Protein AF-A0A2D4PFB6-F1 (afdb_monomer_lite)

Secondary structure (DSSP, 8-state):
--S--S-TTS--HHHHHHHHHHTT-S-HHHHHHHHHHHH-S--------BTTB--HHHHHHHHHHS-BTTTB-HHHHHTTSS--SHHHHHTT--PPPP---TTTTTS-HHHHHHHHHHHHHHHHTGGGPPPP--SHHHHH---

InterPro domains:
  IPR003680 Flavodoxin-like fold [PF02525] (4-72)
  IPR029039 Flavoprotein-like superfamily [G3DSA:3.40.50.360] (1-83)
  IPR029039 Flavoprotein-like superfamily [G3DSA:3.40.50.360] (84-142)
  IPR029039 Flavoprotein-like superfamily [SSF52218] (5-134)
  IPR051545 NAD(P)H dehydrogenase (quinone) [PTHR10204] (7-84)

Radius of gyration: 18.64 Å; chains: 1; bounding box: 47×41×50 Å

Foldseek 3Di:
DQDDFPDPPDDDPQVRLQVCVVVVNADVVLVVVLVVVVVDPDDDDDADQDPNHGPPVVVVNLVNNCHDVRQADDVVCCVVVDNQADSQVRSVHQAFDDLDDPPLVPDDPVVVVVSVVVVVVCVVCVVVGHGDDSDPCSVPNDD

Structure (mmCIF, N/CA/C/O backbone):
data_AF-A0A2D4PFB6-F1
#
_entry.id   AF-A0A2D4PFB6-F1
#
loop_
_atom_site.group_PDB
_atom_site.id
_atom_site.type_symbol
_atom_site.label_atom_id
_atom_site.label_alt_id
_atom_site.label_comp_id
_atom_site.label_asym_id
_atom_site.label_entity_id
_atom_site.label_seq_id
_atom_site.pdbx_PDB_ins_code
_atom_site.Cartn_x
_atom_site.Cartn_y
_atom_site.Cartn_z
_atom_site.occupancy
_atom_site.B_iso_or_equiv
_atom_site.auth_seq_id
_atom_site.auth_comp_id
_atom_site.auth_asym_id
_atom_site.auth_atom_id
_atom_site.pdbx_PDB_model_num
ATOM 1 N N . MET A 1 1 ? 15.305 -9.389 -12.777 1.00 60.50 1 MET A N 1
ATOM 2 C CA . MET A 1 1 ? 14.545 -9.391 -14.044 1.00 60.50 1 MET A CA 1
ATOM 3 C C . MET A 1 1 ? 14.758 -10.744 -14.687 1.00 60.50 1 MET A C 1
ATOM 5 O O . MET A 1 1 ? 15.797 -11.338 -14.424 1.00 60.50 1 MET A O 1
ATOM 9 N N . ALA A 1 2 ? 13.774 -11.269 -15.413 1.00 63.44 2 ALA A N 1
ATOM 10 C CA . ALA A 1 2 ? 13.905 -12.583 -16.044 1.00 63.44 2 ALA A CA 1
ATOM 11 C C . ALA A 1 2 ? 14.634 -12.519 -17.404 1.00 63.44 2 ALA A C 1
ATOM 13 O O . ALA A 1 2 ? 15.074 -13.552 -17.895 1.00 63.44 2 ALA A O 1
ATOM 14 N N . GLY A 1 3 ? 14.769 -11.320 -17.987 1.00 69.44 3 GLY A N 1
ATOM 15 C CA . GLY A 1 3 ? 15.500 -11.062 -19.233 1.00 69.44 3 GLY A CA 1
ATOM 16 C C . GLY A 1 3 ? 16.725 -10.158 -19.056 1.00 69.44 3 GLY A C 1
ATOM 17 O O . GLY A 1 3 ? 17.043 -9.739 -17.938 1.00 69.44 3 GLY A O 1
ATOM 18 N N . ASP A 1 4 ? 17.383 -9.863 -20.179 1.00 79.12 4 ASP A N 1
ATOM 19 C CA . ASP A 1 4 ? 18.568 -9.003 -20.254 1.00 79.12 4 ASP A CA 1
ATOM 20 C C . ASP A 1 4 ? 18.254 -7.537 -19.909 1.00 79.12 4 ASP A C 1
ATOM 22 O O . ASP A 1 4 ? 17.119 -7.069 -20.043 1.00 79.12 4 ASP A O 1
ATOM 26 N N . LEU A 1 5 ? 19.277 -6.807 -19.452 1.00 84.19 5 LEU A N 1
ATOM 27 C CA . LEU A 1 5 ? 19.186 -5.365 -19.212 1.00 84.19 5 LEU A CA 1
ATOM 28 C C . LEU A 1 5 ? 19.001 -4.621 -20.539 1.00 84.19 5 LEU A C 1
ATOM 30 O O . LEU A 1 5 ? 19.656 -4.941 -21.530 1.00 84.19 5 LEU A O 1
ATOM 34 N N . TYR A 1 6 ? 18.160 -3.589 -20.538 1.00 84.69 6 TYR A N 1
ATOM 35 C CA . TYR A 1 6 ? 17.989 -2.692 -21.676 1.00 84.69 6 TYR A CA 1
ATOM 36 C C . TYR A 1 6 ? 19.274 -1.900 -21.965 1.00 84.69 6 TYR A C 1
ATOM 38 O O . TYR A 1 6 ? 19.660 -1.756 -23.124 1.00 84.69 6 TYR A O 1
ATOM 46 N N . ASN A 1 7 ? 19.956 -1.412 -20.925 1.00 88.81 7 ASN A N 1
ATOM 47 C CA . ASN A 1 7 ? 21.259 -0.766 -21.024 1.00 88.81 7 ASN A CA 1
ATOM 48 C C . ASN A 1 7 ? 22.234 -1.315 -19.960 1.00 88.81 7 ASN A C 1
ATOM 50 O O . ASN A 1 7 ? 22.286 -0.802 -18.837 1.00 88.81 7 ASN A O 1
ATOM 54 N N . PRO A 1 8 ? 23.042 -2.335 -20.299 1.00 87.00 8 PRO A N 1
ATOM 55 C CA . PRO A 1 8 ? 23.978 -2.937 -19.352 1.00 87.00 8 PRO A CA 1
ATOM 56 C C . PRO A 1 8 ? 25.129 -2.002 -18.944 1.00 87.00 8 PRO A C 1
ATOM 58 O O . PRO A 1 8 ? 25.653 -2.149 -17.841 1.00 87.00 8 PRO A O 1
ATOM 61 N N . ASP A 1 9 ? 25.496 -1.026 -19.781 1.00 91.06 9 ASP A N 1
ATOM 62 C CA . ASP A 1 9 ? 26.599 -0.096 -19.502 1.00 91.06 9 ASP A CA 1
ATOM 63 C C . ASP A 1 9 ? 26.208 0.996 -18.491 1.00 91.06 9 ASP A C 1
ATOM 65 O O . ASP A 1 9 ? 27.067 1.581 -17.829 1.00 91.06 9 ASP A O 1
ATOM 69 N N . HIS A 1 10 ? 24.907 1.278 -18.347 1.00 91.00 10 HIS A N 1
ATOM 70 C CA . HIS A 1 10 ? 24.391 2.277 -17.414 1.00 91.00 10 HIS A CA 1
ATOM 71 C C . HIS A 1 10 ? 23.049 1.844 -16.807 1.00 91.00 10 HIS A C 1
ATOM 73 O O . HIS A 1 10 ? 21.967 2.222 -17.268 1.00 91.00 10 HIS A O 1
ATOM 79 N N . PHE A 1 11 ? 23.133 1.089 -15.713 1.00 90.69 11 PHE A N 1
ATOM 80 C CA . PHE A 1 11 ? 21.964 0.574 -15.011 1.00 90.69 11 PHE A CA 1
ATOM 81 C C . PHE A 1 11 ? 21.172 1.686 -14.303 1.00 90.69 11 PHE A C 1
ATOM 83 O O . PHE A 1 11 ? 21.645 2.304 -13.347 1.00 90.69 11 PHE A O 1
ATOM 90 N N . ASN A 1 12 ? 19.926 1.898 -14.734 1.00 91.88 12 ASN A N 1
ATOM 91 C CA . ASN A 1 12 ? 18.954 2.755 -14.056 1.00 91.88 12 ASN A CA 1
ATOM 92 C C . ASN A 1 12 ? 17.690 1.950 -13.739 1.00 91.88 12 ASN A C 1
ATOM 94 O O . ASN A 1 12 ? 16.947 1.589 -14.646 1.00 91.88 12 ASN A O 1
ATOM 98 N N . TYR A 1 13 ? 17.416 1.717 -12.453 1.00 89.38 13 TYR A N 1
ATOM 99 C CA . TYR A 1 13 ? 16.302 0.861 -12.037 1.00 89.38 13 TYR A CA 1
ATOM 100 C C . TYR A 1 13 ? 14.941 1.305 -12.591 1.00 89.38 13 TYR A C 1
ATOM 102 O O . TYR A 1 13 ? 14.163 0.458 -13.015 1.00 89.38 13 TYR A O 1
ATOM 110 N N . GLY A 1 14 ? 14.659 2.612 -12.623 1.00 86.81 14 GLY A N 1
ATOM 111 C CA . GLY A 1 14 ? 13.376 3.127 -13.109 1.00 86.81 14 GLY A CA 1
ATOM 112 C C . GLY A 1 14 ? 13.163 2.825 -14.591 1.00 86.81 14 GLY A C 1
ATOM 113 O O . GLY A 1 14 ? 12.142 2.252 -14.968 1.00 86.81 14 GLY A O 1
ATOM 114 N N . THR A 1 15 ? 14.161 3.138 -15.420 1.00 88.31 15 THR A N 1
ATOM 115 C CA . THR A 1 15 ? 14.111 2.879 -16.867 1.00 88.31 15 THR A CA 1
ATOM 116 C C . THR A 1 15 ? 14.086 1.383 -17.175 1.00 88.31 15 THR A C 1
ATOM 118 O O . THR A 1 15 ? 13.293 0.940 -18.000 1.00 88.31 15 THR A O 1
ATOM 121 N N . GLU A 1 16 ? 14.926 0.600 -16.499 1.00 90.94 16 GLU A N 1
ATOM 122 C CA . GLU A 1 16 ? 15.026 -0.850 -16.689 1.00 90.94 16 GLU A CA 1
ATOM 123 C C . GLU A 1 16 ? 13.733 -1.566 -16.294 1.00 90.94 16 GLU A C 1
ATOM 125 O O . GLU A 1 16 ? 13.223 -2.389 -17.051 1.00 90.94 16 GLU A O 1
ATOM 130 N N . ALA A 1 17 ? 13.152 -1.219 -15.141 1.00 89.31 17 ALA A N 1
ATOM 131 C CA . ALA A 1 17 ? 11.900 -1.808 -14.681 1.00 89.31 17 ALA A CA 1
ATOM 132 C C . ALA A 1 17 ? 10.728 -1.441 -15.603 1.00 89.31 17 ALA A C 1
ATOM 134 O O . ALA A 1 17 ? 9.906 -2.303 -15.912 1.00 89.31 17 ALA A O 1
ATOM 135 N N . TRP A 1 18 ? 10.674 -0.196 -16.088 1.00 89.31 18 TRP A N 1
ATOM 136 C CA . TRP A 1 18 ? 9.674 0.229 -17.068 1.00 89.31 18 TRP A CA 1
ATOM 137 C C . TRP A 1 18 ? 9.797 -0.554 -18.381 1.00 89.31 18 TRP A C 1
ATOM 139 O O . TRP A 1 18 ? 8.812 -1.124 -18.849 1.00 89.31 18 TRP A O 1
ATOM 149 N N . LYS A 1 19 ? 11.009 -0.674 -18.939 1.00 90.19 19 LYS A N 1
ATOM 150 C CA . LYS A 1 19 ? 11.251 -1.473 -20.151 1.00 90.19 19 LYS A CA 1
ATOM 151 C C . LYS A 1 19 ? 10.958 -2.954 -19.949 1.00 90.19 19 LYS A C 1
ATOM 153 O O . LYS A 1 19 ? 10.392 -3.590 -20.835 1.00 90.19 19 LYS A O 1
ATOM 158 N N . ALA A 1 20 ? 11.275 -3.505 -18.783 1.00 89.88 20 ALA A N 1
ATOM 159 C CA . ALA A 1 20 ? 10.924 -4.877 -18.451 1.00 89.88 20 ALA A CA 1
ATOM 160 C C . ALA A 1 20 ? 9.410 -5.079 -18.312 1.00 89.88 20 ALA A C 1
ATOM 162 O O . ALA A 1 20 ? 8.922 -6.144 -18.678 1.00 89.88 20 ALA A O 1
ATOM 163 N N . TYR A 1 21 ? 8.661 -4.083 -17.831 1.00 88.75 21 TYR A N 1
ATOM 164 C CA . TYR A 1 21 ? 7.199 -4.127 -17.834 1.00 88.75 21 TYR A CA 1
ATOM 165 C C . TYR A 1 21 ? 6.638 -4.092 -19.263 1.00 88.75 21 TYR A C 1
ATOM 167 O O . TYR A 1 21 ? 5.846 -4.964 -19.612 1.00 88.75 21 TYR A O 1
ATOM 175 N N . GLU A 1 22 ? 7.098 -3.160 -20.110 1.00 88.50 22 GLU A N 1
ATOM 176 C CA . GLU A 1 22 ? 6.678 -3.063 -21.522 1.00 88.50 22 GLU A CA 1
ATOM 177 C C . GLU A 1 22 ? 6.948 -4.358 -22.304 1.00 88.50 22 GLU A C 1
ATOM 179 O O . GLU A 1 22 ? 6.120 -4.785 -23.107 1.00 88.50 22 GLU A O 1
ATOM 184 N N . ASN A 1 23 ? 8.082 -5.008 -22.036 1.00 88.75 23 ASN A N 1
ATOM 185 C CA . ASN A 1 23 ? 8.493 -6.242 -22.705 1.00 88.75 23 ASN A CA 1
ATOM 186 C C . ASN A 1 23 ? 7.977 -7.524 -22.021 1.00 88.75 23 ASN A C 1
ATOM 188 O O . ASN A 1 23 ? 8.234 -8.621 -22.513 1.00 88.75 23 ASN A O 1
ATOM 192 N N . GLY A 1 24 ? 7.283 -7.422 -20.881 1.00 87.00 24 GLY A N 1
ATOM 193 C CA . GLY A 1 24 ? 6.809 -8.586 -20.121 1.00 87.00 24 GLY A CA 1
ATOM 194 C C . GLY A 1 24 ? 7.923 -9.440 -19.492 1.00 87.00 24 GLY A C 1
ATOM 195 O O . GLY A 1 24 ? 7.724 -10.626 -19.252 1.00 87.00 24 GLY A O 1
ATOM 196 N N . CYS A 1 25 ? 9.095 -8.859 -19.217 1.00 90.31 25 CYS A N 1
ATOM 197 C CA . CYS A 1 25 ? 10.284 -9.529 -18.665 1.00 90.31 25 CYS A CA 1
ATOM 198 C C . CYS A 1 25 ? 10.470 -9.329 -17.145 1.00 90.31 25 CYS A C 1
ATOM 200 O O . CYS A 1 25 ? 11.561 -9.565 -16.600 1.00 90.31 25 CYS A O 1
ATOM 202 N N . LEU A 1 26 ? 9.429 -8.865 -16.447 1.00 89.75 26 LEU A N 1
ATOM 203 C CA . LEU A 1 26 ? 9.416 -8.813 -14.985 1.00 89.75 26 LEU A CA 1
ATOM 204 C C . LEU A 1 26 ? 9.513 -10.222 -14.384 1.00 89.75 26 LEU A C 1
ATOM 206 O O . LEU A 1 26 ? 9.233 -11.227 -15.031 1.00 89.75 26 LEU A O 1
ATOM 210 N N . THR A 1 27 ? 9.965 -10.303 -13.136 1.00 91.31 27 THR A N 1
ATOM 211 C CA . THR A 1 27 ? 10.027 -11.580 -12.419 1.00 91.31 27 THR A CA 1
ATOM 212 C C . THR A 1 27 ? 8.617 -12.055 -12.056 1.00 91.31 27 THR A C 1
ATOM 214 O O . THR A 1 27 ? 7.737 -11.231 -11.805 1.00 91.31 27 THR A O 1
ATOM 217 N N . GLU A 1 28 ? 8.393 -13.375 -12.033 1.00 91.06 28 GLU A N 1
ATOM 218 C CA . GLU A 1 28 ? 7.043 -13.943 -11.852 1.00 91.06 28 GLU A CA 1
ATOM 219 C C . GLU A 1 28 ? 6.388 -13.487 -10.542 1.00 91.06 28 GLU A C 1
ATOM 221 O O . GLU A 1 28 ? 5.203 -13.173 -10.536 1.00 91.06 28 GLU A O 1
ATOM 226 N N . ASP A 1 29 ? 7.164 -13.342 -9.462 1.00 93.00 29 ASP A N 1
ATOM 227 C CA . ASP A 1 29 ? 6.671 -12.818 -8.184 1.00 93.00 29 ASP A CA 1
ATOM 228 C C . ASP A 1 29 ? 6.016 -11.437 -8.345 1.00 93.00 29 ASP A C 1
ATOM 230 O O . ASP A 1 29 ? 4.926 -11.200 -7.834 1.00 93.00 29 ASP A O 1
ATOM 234 N N . LEU A 1 30 ? 6.628 -10.533 -9.113 1.00 91.38 30 LEU A N 1
ATOM 235 C CA . LEU A 1 30 ? 6.071 -9.202 -9.359 1.00 91.38 30 LEU A CA 1
ATOM 236 C C . LEU A 1 30 ? 4.835 -9.256 -10.250 1.00 91.38 30 LEU A C 1
ATOM 238 O O . LEU A 1 30 ? 3.868 -8.541 -9.998 1.00 91.38 30 LEU A O 1
ATOM 242 N N . ILE A 1 31 ? 4.849 -10.117 -11.266 1.00 91.94 31 ILE A N 1
ATOM 243 C CA . ILE A 1 31 ? 3.712 -10.295 -12.171 1.00 91.94 31 ILE A CA 1
ATOM 244 C C . ILE A 1 31 ? 2.497 -10.822 -11.394 1.00 91.94 31 ILE A C 1
ATOM 246 O O . ILE A 1 31 ? 1.378 -10.349 -11.599 1.00 91.94 31 ILE A O 1
ATOM 250 N N . GLU A 1 32 ? 2.689 -11.778 -10.486 1.00 94.19 32 GLU A N 1
ATOM 251 C CA . GLU A 1 32 ? 1.625 -12.293 -9.623 1.00 94.19 32 GLU A CA 1
ATOM 252 C C . GLU A 1 32 ? 1.045 -11.215 -8.704 1.00 94.19 32 GLU A C 1
ATOM 254 O O . GLU A 1 32 ? -0.179 -11.104 -8.588 1.00 94.19 32 GLU A O 1
ATOM 259 N N . GLU A 1 33 ? 1.890 -10.384 -8.095 1.00 94.19 33 GLU A N 1
ATOM 260 C CA . GLU A 1 33 ? 1.433 -9.276 -7.253 1.00 94.19 33 GLU A CA 1
ATOM 261 C C . GLU A 1 33 ? 0.670 -8.219 -8.066 1.00 94.19 33 GLU A C 1
ATOM 263 O O . GLU A 1 33 ? -0.422 -7.806 -7.669 1.00 94.19 33 GLU A O 1
ATOM 268 N N . GLN A 1 34 ? 1.158 -7.850 -9.254 1.00 92.50 34 GLN A N 1
ATOM 269 C CA . GLN A 1 34 ? 0.453 -6.932 -10.158 1.00 92.50 34 GLN A CA 1
ATOM 270 C C . GLN A 1 34 ? -0.903 -7.496 -10.606 1.00 92.50 34 GLN A C 1
ATOM 272 O O . GLN A 1 34 ? -1.898 -6.769 -10.647 1.00 92.50 34 GLN A O 1
ATOM 277 N N . LYS A 1 35 ? -0.987 -8.807 -10.879 1.00 93.94 35 LYS A N 1
ATOM 278 C CA . LYS A 1 35 ? -2.254 -9.494 -11.184 1.00 93.94 35 LYS A CA 1
ATOM 279 C C . LYS A 1 35 ? -3.241 -9.418 -10.014 1.00 93.94 35 LYS A C 1
ATOM 281 O O . LYS A 1 35 ? -4.438 -9.284 -10.262 1.00 93.94 35 LYS A O 1
ATOM 286 N N . LYS A 1 36 ? -2.778 -9.520 -8.761 1.00 94.62 36 LYS A N 1
ATOM 287 C CA . LYS A 1 36 ? -3.637 -9.378 -7.569 1.00 94.62 36 LYS A CA 1
ATOM 288 C C . LYS A 1 36 ? -4.170 -7.955 -7.446 1.00 94.62 36 LYS A C 1
ATOM 290 O O . LYS A 1 36 ? -5.370 -7.790 -7.263 1.00 94.62 36 LYS A O 1
ATOM 295 N N . VAL A 1 37 ? -3.304 -6.954 -7.617 1.00 92.12 37 VAL A N 1
ATOM 296 C CA . VAL A 1 37 ? -3.687 -5.534 -7.567 1.00 92.12 37 VAL A CA 1
ATOM 297 C C . VAL A 1 37 ? -4.703 -5.199 -8.662 1.00 92.12 37 VAL A C 1
ATOM 299 O O . VAL A 1 37 ? -5.728 -4.604 -8.363 1.00 92.12 37 VAL A O 1
ATOM 302 N N . ASN A 1 38 ? -4.490 -5.658 -9.899 1.00 90.81 38 ASN A N 1
ATOM 303 C CA . ASN A 1 38 ? -5.421 -5.416 -11.012 1.00 90.81 38 ASN A CA 1
ATOM 304 C C . ASN A 1 38 ? -6.808 -6.040 -10.825 1.00 90.81 38 ASN A C 1
ATOM 306 O O . ASN A 1 38 ? -7.777 -5.566 -11.407 1.00 90.81 38 ASN A O 1
ATOM 310 N N . LYS A 1 39 ? -6.900 -7.141 -10.077 1.00 94.81 39 LYS A N 1
ATOM 311 C CA . LYS A 1 39 ? -8.175 -7.814 -9.795 1.00 94.81 39 LYS A CA 1
ATOM 312 C C . LYS A 1 39 ? -8.900 -7.228 -8.587 1.00 94.81 39 LYS A C 1
ATOM 314 O O . LYS A 1 39 ? -10.032 -7.627 -8.333 1.00 94.81 39 LYS A O 1
ATOM 319 N N . ALA A 1 40 ? -8.239 -6.378 -7.808 1.00 94.38 40 ALA A N 1
ATOM 320 C CA . ALA A 1 40 ? -8.762 -5.881 -6.552 1.00 94.38 40 ALA A CA 1
ATOM 321 C C . ALA A 1 40 ? -9.425 -4.514 -6.742 1.00 94.38 40 ALA A C 1
ATOM 323 O O . ALA A 1 40 ? -8.772 -3.548 -7.121 1.00 94.38 40 ALA A O 1
ATOM 324 N N . ASP A 1 41 ? -10.702 -4.418 -6.379 1.00 93.56 41 ASP A N 1
ATOM 325 C CA . ASP A 1 41 ? -11.405 -3.133 -6.275 1.00 93.56 41 ASP A CA 1
ATOM 326 C C . ASP A 1 41 ? -11.021 -2.368 -4.989 1.00 93.56 41 ASP A C 1
ATOM 328 O O . ASP A 1 41 ? -11.158 -1.149 -4.906 1.00 93.56 41 ASP A O 1
ATOM 332 N N . LEU A 1 42 ? -10.517 -3.085 -3.976 1.00 93.50 42 LEU A N 1
ATOM 333 C CA . LEU A 1 42 ? -10.042 -2.546 -2.701 1.00 93.50 42 LEU A CA 1
ATOM 334 C C . LEU A 1 42 ? -8.763 -3.266 -2.270 1.00 93.50 42 LEU A C 1
ATOM 336 O O . LEU A 1 42 ? -8.728 -4.494 -2.178 1.00 93.50 42 LEU A O 1
ATOM 340 N N . VAL A 1 43 ? -7.731 -2.491 -1.932 1.00 93.19 43 VAL A N 1
ATOM 341 C CA . VAL A 1 43 ? -6.459 -3.000 -1.406 1.00 93.19 43 VAL A CA 1
ATOM 342 C C . VAL A 1 43 ? -6.274 -2.506 0.027 1.00 93.19 43 VAL A C 1
ATOM 344 O O . VAL A 1 43 ? -6.248 -1.303 0.280 1.00 93.19 43 VAL A O 1
ATOM 347 N N . ILE A 1 44 ? -6.137 -3.439 0.973 1.00 94.25 44 ILE A N 1
ATOM 348 C CA . ILE A 1 44 ? -5.937 -3.141 2.397 1.00 94.25 44 ILE A CA 1
ATOM 349 C C . ILE A 1 44 ? -4.487 -3.443 2.771 1.00 94.25 44 ILE A C 1
ATOM 351 O O . ILE A 1 44 ? -4.036 -4.583 2.672 1.00 94.25 44 ILE A O 1
ATOM 355 N N . PHE A 1 45 ? -3.777 -2.429 3.265 1.00 93.69 45 PHE A N 1
ATOM 356 C CA . PHE A 1 45 ? -2.426 -2.579 3.801 1.00 93.69 45 PHE A CA 1
ATOM 357 C C . PHE A 1 45 ? -2.466 -2.644 5.328 1.00 93.69 45 PHE A C 1
ATOM 359 O O . PHE A 1 45 ? -2.672 -1.633 5.994 1.00 93.69 45 PHE A O 1
ATOM 366 N N . GLN A 1 46 ? -2.245 -3.835 5.882 1.00 94.12 46 GLN A N 1
ATOM 367 C CA . GLN A 1 46 ? -2.154 -4.056 7.325 1.00 94.12 46 GLN A CA 1
ATOM 368 C C . GLN A 1 46 ? -0.685 -4.157 7.742 1.00 94.12 46 GLN A C 1
ATOM 370 O O . GLN A 1 46 ? 0.015 -5.077 7.323 1.00 94.12 46 GLN A O 1
ATOM 375 N N . PHE A 1 47 ? -0.211 -3.241 8.587 1.00 93.50 47 PHE A N 1
ATOM 376 C CA . PHE A 1 47 ? 1.168 -3.263 9.079 1.00 93.50 47 PHE A CA 1
ATOM 377 C C . PHE A 1 47 ? 1.323 -2.536 10.424 1.00 93.50 47 PHE A C 1
ATOM 379 O O . PHE A 1 47 ? 0.550 -1.623 10.720 1.00 93.50 47 PHE A O 1
ATOM 386 N N . PRO A 1 48 ? 2.318 -2.914 11.249 1.00 93.31 48 PRO A N 1
ATOM 387 C CA . PRO A 1 48 ? 2.721 -2.111 12.396 1.00 93.31 48 PRO A CA 1
ATOM 388 C C . PRO A 1 48 ? 3.498 -0.871 11.936 1.00 93.31 48 PRO A C 1
ATOM 390 O O . PRO A 1 48 ? 4.332 -0.953 11.033 1.00 93.31 48 PRO A O 1
ATOM 393 N N . LEU A 1 49 ? 3.253 0.273 12.575 1.00 90.69 49 LEU A N 1
ATOM 394 C CA . LEU A 1 49 ? 3.963 1.514 12.271 1.00 90.69 49 LEU A CA 1
ATOM 395 C C . LEU A 1 49 ? 5.404 1.431 12.788 1.00 90.69 49 LEU A C 1
ATOM 397 O O . LEU A 1 49 ? 5.631 1.438 13.997 1.00 90.69 49 LEU A O 1
ATOM 401 N N . TYR A 1 50 ? 6.377 1.381 11.880 1.00 88.12 50 TYR A N 1
ATOM 402 C CA . TYR A 1 50 ? 7.804 1.374 12.201 1.00 88.12 50 TYR A CA 1
ATOM 403 C C . TYR A 1 50 ? 8.419 2.699 11.755 1.00 88.12 50 TYR A C 1
ATOM 405 O O . TYR A 1 50 ? 8.367 3.040 10.578 1.00 88.12 50 TYR A O 1
ATOM 413 N N . TRP A 1 51 ? 8.997 3.455 12.694 1.00 90.19 51 TRP A N 1
ATOM 414 C CA . TRP A 1 51 ? 9.654 4.743 12.415 1.00 90.19 51 TRP A CA 1
ATOM 415 C C . TRP A 1 51 ? 8.793 5.713 11.590 1.00 90.19 51 TRP A C 1
ATOM 417 O O . TRP A 1 51 ? 9.233 6.231 10.568 1.00 90.19 51 TRP A O 1
ATOM 427 N N . PHE A 1 52 ? 7.548 5.939 12.025 1.00 87.50 52 PHE A N 1
ATOM 428 C CA . PHE A 1 52 ? 6.575 6.801 11.331 1.00 87.50 52 PHE A CA 1
ATOM 429 C C . PHE A 1 52 ? 6.277 6.385 9.878 1.00 87.50 52 PHE A C 1
ATOM 431 O O . PHE A 1 52 ? 5.762 7.179 9.096 1.00 87.50 52 PHE A O 1
ATOM 438 N N . SER A 1 53 ? 6.569 5.136 9.513 1.00 87.81 53 SER A N 1
ATOM 439 C CA . SER A 1 53 ? 6.357 4.603 8.172 1.00 87.81 53 SER A CA 1
ATOM 440 C C . SER A 1 53 ? 5.954 3.127 8.211 1.00 87.81 53 SER A C 1
ATOM 442 O O . SER A 1 53 ? 5.743 2.519 9.265 1.00 87.81 53 SER A O 1
ATOM 444 N N . MET A 1 54 ? 5.806 2.548 7.027 1.00 91.12 54 MET A N 1
ATOM 445 C CA . MET A 1 54 ? 5.613 1.117 6.853 1.00 91.12 54 MET A CA 1
ATOM 446 C C . MET A 1 54 ? 6.916 0.333 7.091 1.00 91.12 54 MET A C 1
ATOM 448 O O . MET A 1 54 ? 8.008 0.869 6.886 1.00 91.12 54 MET A O 1
ATOM 452 N N . PRO A 1 55 ? 6.835 -0.959 7.454 1.00 93.81 55 PRO A N 1
ATOM 453 C CA . PRO A 1 55 ? 7.996 -1.838 7.513 1.00 93.81 55 PRO A CA 1
ATOM 454 C C . PRO A 1 55 ? 8.734 -1.910 6.169 1.00 93.81 55 PRO A C 1
ATOM 456 O O . PRO A 1 55 ? 8.116 -1.860 5.104 1.00 93.81 55 PRO A O 1
ATOM 459 N N . ALA A 1 56 ? 10.054 -2.113 6.212 1.00 93.12 56 ALA A N 1
ATOM 460 C CA . ALA A 1 56 ? 10.908 -2.133 5.019 1.00 93.12 56 ALA A CA 1
ATOM 461 C C . ALA A 1 56 ? 10.461 -3.153 3.957 1.00 93.12 56 ALA A C 1
ATOM 463 O O . ALA A 1 56 ? 10.579 -2.887 2.765 1.00 93.12 56 ALA A O 1
ATOM 464 N N . ILE A 1 57 ? 9.895 -4.291 4.374 1.00 95.19 57 ILE A N 1
ATOM 465 C CA . ILE A 1 57 ? 9.342 -5.291 3.453 1.00 95.19 57 ILE A CA 1
ATOM 466 C C . ILE A 1 57 ? 8.166 -4.742 2.637 1.00 95.19 57 ILE A C 1
ATOM 468 O O . ILE A 1 57 ? 8.116 -4.951 1.428 1.00 95.19 57 ILE A O 1
ATOM 472 N N . LEU A 1 58 ? 7.257 -3.991 3.268 1.00 92.25 58 LEU A N 1
ATOM 473 C CA . LEU A 1 58 ? 6.125 -3.387 2.570 1.00 92.25 58 LEU A CA 1
ATOM 474 C C . LEU A 1 58 ? 6.595 -2.237 1.675 1.00 92.25 58 LEU A C 1
ATOM 476 O O . LEU A 1 58 ? 6.122 -2.105 0.549 1.00 92.25 58 LEU A O 1
ATOM 480 N N . LYS A 1 59 ? 7.588 -1.463 2.127 1.00 90.44 59 LYS A N 1
ATOM 481 C CA . LYS A 1 59 ? 8.211 -0.435 1.289 1.00 90.44 59 LYS A CA 1
ATOM 482 C C . LYS A 1 59 ? 8.865 -1.041 0.044 1.00 90.44 59 LYS A C 1
ATOM 484 O O . LYS A 1 59 ? 8.630 -0.559 -1.056 1.00 90.44 59 LYS A O 1
ATOM 489 N N . GLY A 1 60 ? 9.614 -2.132 0.205 1.00 92.62 60 GLY A N 1
ATOM 490 C CA . GLY A 1 60 ? 10.221 -2.865 -0.906 1.00 92.62 60 GLY A CA 1
ATOM 491 C C . GLY A 1 60 ? 9.188 -3.490 -1.847 1.00 92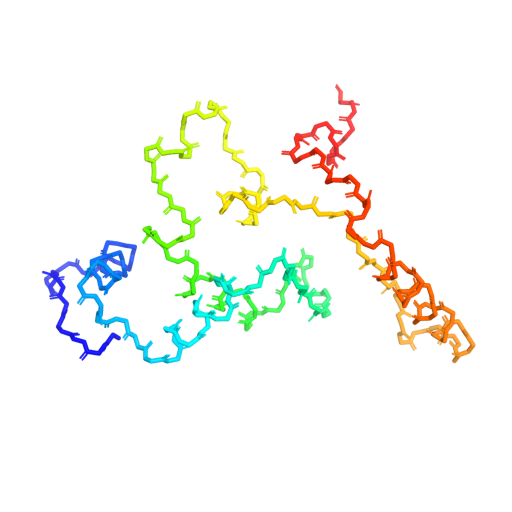.62 60 GLY A C 1
ATOM 492 O O . GLY A 1 60 ? 9.407 -3.512 -3.055 1.00 92.62 60 GLY A O 1
ATOM 493 N N . TRP A 1 61 ? 8.048 -3.953 -1.323 1.00 94.00 61 TRP A N 1
ATOM 494 C CA . TRP A 1 61 ? 6.923 -4.396 -2.151 1.00 94.00 61 TRP A CA 1
ATOM 495 C C . TRP A 1 61 ? 6.381 -3.241 -3.000 1.00 94.00 61 TRP A C 1
ATOM 497 O O . TRP A 1 61 ? 6.275 -3.390 -4.214 1.00 94.00 61 TRP A O 1
ATOM 507 N N . MET A 1 62 ? 6.130 -2.067 -2.405 1.00 91.00 62 MET A N 1
ATOM 508 C CA . MET A 1 62 ? 5.660 -0.896 -3.158 1.00 91.00 62 MET A CA 1
ATOM 509 C C . MET A 1 62 ? 6.662 -0.477 -4.239 1.00 91.00 62 MET A C 1
ATOM 511 O O . MET A 1 62 ? 6.260 -0.261 -5.378 1.00 91.00 62 MET A O 1
ATOM 515 N N . ASP A 1 63 ? 7.955 -0.444 -3.914 1.00 89.94 63 ASP A N 1
ATOM 516 C CA . ASP A 1 63 ? 9.013 -0.016 -4.839 1.00 89.94 63 ASP A CA 1
ATOM 517 C C . ASP A 1 63 ? 9.187 -0.954 -6.042 1.00 89.94 63 ASP A C 1
ATOM 519 O O . ASP A 1 63 ? 9.544 -0.501 -7.128 1.00 89.94 63 ASP A O 1
ATOM 523 N N . ARG A 1 64 ? 8.940 -2.259 -5.862 1.00 91.31 64 ARG A N 1
ATOM 524 C CA . ARG A 1 64 ? 9.110 -3.264 -6.923 1.00 91.31 64 ARG A CA 1
ATOM 525 C C . ARG A 1 64 ? 7.834 -3.548 -7.712 1.00 91.31 64 ARG A C 1
ATOM 527 O O . ARG A 1 64 ? 7.930 -3.917 -8.877 1.00 91.31 64 ARG A O 1
ATOM 534 N N . VAL A 1 65 ? 6.659 -3.450 -7.087 1.00 91.06 65 VAL A N 1
ATOM 535 C CA . VAL A 1 65 ? 5.372 -3.804 -7.716 1.00 91.06 65 VAL A CA 1
ATOM 536 C C . VAL A 1 65 ? 4.768 -2.607 -8.449 1.00 91.06 65 VAL A C 1
ATOM 538 O O . VAL A 1 65 ? 4.251 -2.769 -9.557 1.00 91.06 65 VAL A O 1
ATOM 541 N N . LEU A 1 66 ? 4.868 -1.401 -7.877 1.00 89.31 66 LEU A N 1
ATOM 542 C CA . LEU A 1 66 ? 4.270 -0.175 -8.419 1.00 89.31 66 LEU A CA 1
ATOM 543 C C . LEU A 1 66 ? 5.188 0.505 -9.448 1.00 89.31 66 LEU A C 1
ATOM 545 O O . LEU A 1 66 ? 5.548 1.674 -9.321 1.00 89.31 66 LEU A O 1
ATOM 549 N N . VAL A 1 67 ? 5.571 -0.250 -10.478 1.00 88.81 67 VAL A N 1
ATOM 550 C CA . VAL A 1 67 ? 6.473 0.195 -11.550 1.00 88.81 67 VAL A CA 1
ATOM 551 C C . VAL A 1 67 ? 5.778 1.197 -12.479 1.00 88.81 67 VAL A C 1
ATOM 553 O O . VAL A 1 67 ? 4.557 1.155 -12.672 1.00 88.81 67 VAL A O 1
ATOM 556 N N . GLN A 1 68 ? 6.567 2.088 -13.083 1.00 85.88 68 GLN A N 1
ATOM 557 C CA . GLN A 1 68 ? 6.114 2.963 -14.162 1.00 85.88 68 GLN A CA 1
ATOM 558 C C . GLN A 1 68 ? 5.525 2.139 -15.324 1.00 85.88 68 GLN A C 1
ATOM 560 O O . GLN A 1 68 ? 6.046 1.086 -15.687 1.00 85.88 68 GLN A O 1
ATOM 565 N N . GLY A 1 69 ? 4.424 2.612 -15.906 1.00 83.12 69 GLY A N 1
ATOM 566 C CA . GLY A 1 69 ? 3.654 1.907 -16.935 1.00 83.12 69 GLY A CA 1
ATOM 567 C C . GLY A 1 69 ? 2.556 1.008 -16.361 1.00 83.12 69 GLY A C 1
ATOM 568 O O . GLY A 1 69 ? 1.512 0.868 -16.990 1.00 83.12 69 GLY A O 1
ATOM 569 N N . PHE A 1 70 ? 2.745 0.476 -15.147 1.00 85.00 70 PHE A N 1
ATOM 570 C CA . PHE A 1 70 ? 1.710 -0.258 -14.416 1.00 85.00 70 PHE A CA 1
ATOM 571 C C . PHE A 1 70 ? 0.902 0.664 -13.495 1.00 85.00 70 PHE A C 1
ATOM 573 O O . PHE A 1 70 ? -0.295 0.852 -13.689 1.00 85.00 70 PHE A O 1
ATOM 580 N N . ALA A 1 71 ? 1.562 1.237 -12.485 1.00 82.06 71 ALA A N 1
ATOM 581 C CA . ALA A 1 71 ? 0.892 1.966 -11.409 1.00 82.06 71 ALA A CA 1
ATOM 582 C C . ALA A 1 71 ? 0.865 3.484 -11.631 1.00 82.06 71 ALA A C 1
ATOM 584 O O . ALA A 1 71 ? -0.016 4.171 -11.126 1.00 82.06 71 ALA A O 1
ATOM 585 N N . HIS A 1 72 ? 1.832 4.024 -12.368 1.00 79.00 72 HIS A N 1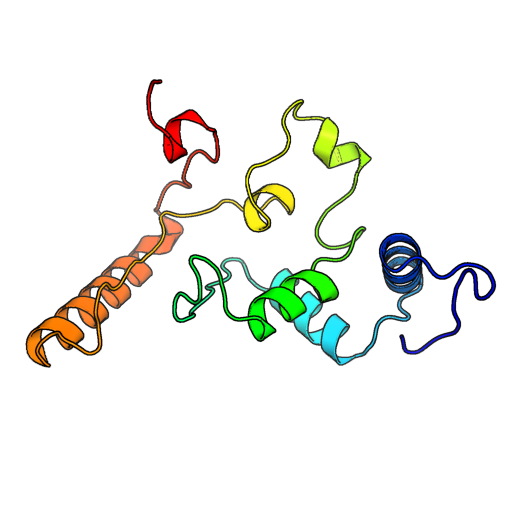
ATOM 586 C CA . HIS A 1 72 ? 1.914 5.450 -12.665 1.00 79.00 72 HIS A CA 1
ATOM 587 C C . HIS A 1 72 ? 2.579 5.685 -14.020 1.00 79.00 72 HIS A C 1
ATOM 589 O O . HIS A 1 72 ? 3.345 4.852 -14.505 1.00 79.00 72 HIS A O 1
ATOM 595 N N . ASP A 1 73 ? 2.299 6.836 -14.622 1.00 76.00 73 ASP A N 1
ATOM 596 C CA . ASP A 1 73 ? 2.955 7.277 -15.848 1.00 76.00 73 ASP A CA 1
ATOM 597 C C . ASP A 1 73 ? 3.190 8.790 -15.794 1.00 76.00 73 ASP A C 1
ATOM 599 O O . ASP A 1 73 ? 2.322 9.545 -15.341 1.00 76.00 73 ASP A O 1
ATOM 603 N N . PHE A 1 74 ? 4.373 9.229 -16.227 1.00 67.56 74 PHE A N 1
ATOM 604 C CA . PHE A 1 74 ? 4.820 10.608 -16.040 1.00 67.56 74 PHE A CA 1
ATOM 605 C C . PHE A 1 74 ? 3.991 11.661 -16.791 1.00 67.56 74 PHE A C 1
ATOM 607 O O . PHE A 1 74 ? 3.709 12.697 -16.196 1.00 67.56 74 PHE A O 1
ATOM 614 N N . PRO A 1 75 ? 3.515 11.442 -18.032 1.00 61.69 75 PRO A N 1
ATOM 615 C CA . PRO A 1 75 ? 2.635 12.406 -18.692 1.00 61.69 75 PRO A CA 1
ATOM 616 C C . PRO A 1 75 ? 1.370 12.683 -17.861 1.00 61.69 75 PRO A C 1
ATOM 618 O O . PRO A 1 75 ? 0.983 13.829 -17.670 1.00 61.69 75 PRO A O 1
ATOM 621 N N . LYS A 1 76 ? 0.790 11.634 -17.261 1.00 54.12 76 LYS A N 1
ATOM 622 C CA . LYS A 1 76 ? -0.466 11.709 -16.500 1.00 54.12 76 LYS A CA 1
ATOM 623 C C . LYS A 1 76 ? -0.303 12.255 -15.082 1.00 54.12 76 LYS A C 1
ATOM 625 O O . LYS A 1 76 ? -1.274 12.748 -14.511 1.00 54.12 76 LYS A O 1
ATOM 630 N N . CYS A 1 77 ? 0.882 12.151 -14.474 1.00 52.25 77 CYS A N 1
ATOM 631 C CA . CYS A 1 77 ? 1.094 12.664 -13.118 1.00 52.25 77 CYS A CA 1
ATOM 632 C C . CYS A 1 77 ? 1.278 14.188 -13.067 1.00 52.25 77 CYS A C 1
ATOM 634 O O . CYS A 1 77 ? 1.105 14.771 -11.998 1.00 52.25 77 CYS A O 1
ATOM 636 N N . PHE A 1 78 ? 1.587 14.832 -14.200 1.00 51.31 78 PHE A N 1
ATOM 637 C CA . PHE A 1 78 ? 1.671 16.293 -14.312 1.00 51.31 78 PHE A CA 1
ATOM 638 C C . PHE A 1 78 ? 0.386 16.945 -14.845 1.00 51.31 78 PHE A C 1
ATOM 640 O O . PHE A 1 78 ? 0.186 18.133 -14.601 1.00 51.31 78 PHE A O 1
ATOM 647 N N . ASP A 1 79 ? -0.516 16.187 -15.484 1.00 52.69 79 ASP A N 1
ATOM 648 C CA . ASP A 1 79 ? -1.792 16.706 -16.012 1.00 52.69 79 ASP A CA 1
ATOM 649 C C . ASP A 1 79 ? -2.699 17.321 -14.929 1.00 52.69 79 ASP A C 1
ATOM 651 O O . ASP A 1 79 ? -3.484 18.224 -15.211 1.00 52.69 79 ASP A O 1
ATOM 655 N N . SER A 1 80 ? -2.579 16.884 -13.670 1.00 51.22 80 SER A N 1
ATOM 656 C CA . SER A 1 80 ? -3.321 17.467 -12.542 1.00 51.22 80 SER A CA 1
ATOM 657 C C . SER A 1 80 ? -2.641 18.679 -11.890 1.00 51.22 80 SER A C 1
ATOM 659 O O . SER A 1 80 ? -3.137 19.165 -10.877 1.00 51.22 80 SER A O 1
ATOM 661 N N . GLY A 1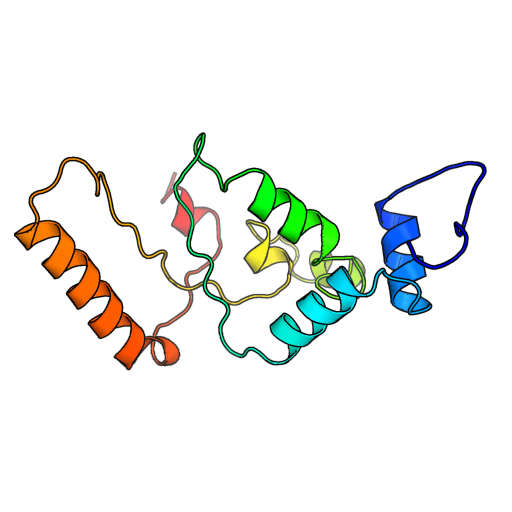 81 ? -1.497 19.153 -12.402 1.00 39.41 81 GLY A N 1
ATOM 662 C CA . GLY A 1 81 ? -0.776 20.338 -11.903 1.00 39.41 81 GLY A CA 1
ATOM 663 C C . G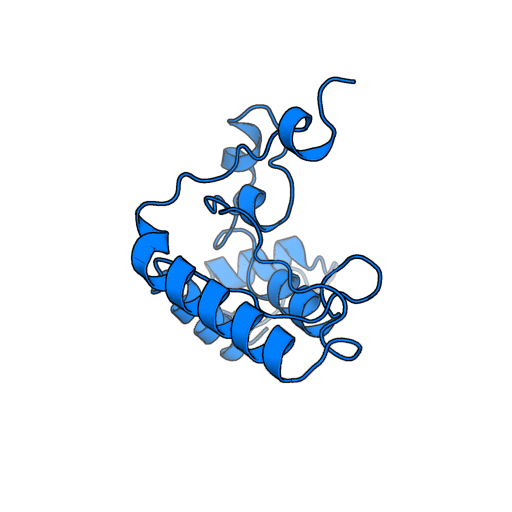LY A 1 81 ? -0.187 20.229 -10.485 1.00 39.41 81 GLY A C 1
ATOM 664 O O . GLY A 1 81 ? 0.573 21.100 -10.070 1.00 39.41 81 GLY A O 1
ATOM 665 N N . LEU A 1 82 ? -0.498 19.158 -9.749 1.00 43.72 82 LEU A N 1
ATOM 666 C CA . LEU A 1 82 ? -0.051 18.884 -8.386 1.00 43.72 82 LEU A CA 1
ATOM 667 C C . LEU A 1 82 ? 0.593 17.499 -8.310 1.00 43.72 82 LEU A C 1
ATOM 669 O O . LEU A 1 82 ? 0.027 16.514 -8.792 1.00 43.72 82 LEU A O 1
ATOM 673 N N . LEU A 1 83 ? 1.743 17.413 -7.634 1.00 50.25 83 LEU A N 1
ATOM 674 C CA . LEU A 1 83 ? 2.275 16.134 -7.171 1.00 50.25 83 LEU A CA 1
ATOM 675 C C . LEU A 1 83 ? 1.260 15.534 -6.195 1.00 50.25 83 LEU A C 1
ATOM 677 O O . LEU A 1 83 ? 1.017 16.066 -5.112 1.00 50.25 83 LEU A O 1
ATOM 681 N N . LYS A 1 84 ? 0.641 14.429 -6.597 1.00 55.06 84 LYS A N 1
ATOM 682 C CA . LYS A 1 84 ? -0.296 13.683 -5.760 1.00 55.06 84 LYS A CA 1
ATOM 683 C C . LYS A 1 84 ? 0.405 13.235 -4.469 1.00 55.06 84 LYS A C 1
ATOM 685 O O . LYS A 1 84 ? 1.467 12.620 -4.522 1.00 55.06 84 LYS A O 1
ATOM 690 N N . HIS A 1 85 ? -0.181 13.556 -3.313 1.00 65.50 85 HIS A N 1
ATOM 691 C CA . HIS A 1 85 ? 0.435 13.275 -2.013 1.00 65.50 85 HIS A CA 1
ATOM 692 C C . HIS A 1 85 ? 0.500 11.771 -1.696 1.00 65.50 85 HIS A C 1
ATOM 694 O O . HIS A 1 85 ? -0.527 11.104 -1.589 1.00 65.50 85 HIS A O 1
ATOM 700 N N . GLY A 1 86 ? 1.706 11.250 -1.464 1.00 73.25 86 GLY A N 1
ATOM 701 C CA . GLY A 1 86 ? 1.928 9.862 -1.056 1.00 73.25 86 GLY A CA 1
ATOM 702 C C . GLY A 1 86 ? 1.827 8.839 -2.195 1.00 73.25 86 GLY A C 1
ATOM 703 O O . GLY A 1 86 ? 1.284 9.099 -3.266 1.00 73.25 86 GLY A O 1
ATOM 704 N N . ILE A 1 87 ? 2.362 7.640 -1.944 1.00 81.06 87 ILE A N 1
ATOM 705 C CA . ILE A 1 87 ? 2.525 6.576 -2.952 1.00 81.06 87 ILE A CA 1
ATOM 706 C C . ILE A 1 87 ? 1.177 6.163 -3.569 1.00 81.06 87 ILE A C 1
ATOM 708 O O . ILE A 1 87 ? 1.067 6.016 -4.784 1.00 81.06 87 ILE A O 1
ATOM 712 N N . LEU A 1 88 ? 0.140 6.007 -2.740 1.00 84.44 88 LEU A N 1
ATOM 713 C CA . LEU A 1 88 ? -1.163 5.498 -3.179 1.00 84.44 88 LEU A CA 1
ATOM 714 C C . LEU A 1 88 ? -1.901 6.500 -4.070 1.00 84.44 88 LEU A C 1
ATOM 716 O O . LEU A 1 88 ? -2.317 6.154 -5.174 1.00 84.44 88 LEU A O 1
ATOM 720 N N . HIS A 1 89 ? -2.014 7.755 -3.632 1.00 84.06 89 HIS A N 1
ATOM 721 C CA . HIS A 1 89 ? -2.675 8.777 -4.436 1.00 84.06 89 HIS A CA 1
ATOM 722 C C . HIS A 1 89 ? -1.903 9.026 -5.738 1.00 84.06 89 HIS A C 1
ATOM 724 O O . HIS A 1 89 ? -2.520 9.152 -6.794 1.00 84.06 89 HIS A O 1
ATOM 730 N N . PHE A 1 90 ? -0.562 9.011 -5.698 1.00 82.88 90 PHE A N 1
ATOM 731 C CA . PHE A 1 90 ? 0.285 9.112 -6.891 1.00 82.88 90 PHE A CA 1
ATOM 732 C C . PHE A 1 90 ? -0.015 8.036 -7.934 1.00 82.88 90 PHE A C 1
ATOM 734 O O . PHE A 1 90 ? -0.179 8.363 -9.109 1.00 82.88 90 PHE A O 1
ATOM 741 N N . CYS A 1 91 ? -0.219 6.793 -7.500 1.00 83.44 91 CYS A N 1
ATOM 742 C CA . CYS A 1 91 ? -0.618 5.691 -8.377 1.00 83.44 91 CYS A CA 1
ATOM 743 C C . CYS A 1 91 ? -2.103 5.734 -8.799 1.00 83.44 91 CYS A C 1
ATOM 745 O O . CYS A 1 91 ? -2.605 4.806 -9.422 1.00 83.44 91 CYS A O 1
ATOM 747 N N . GLY A 1 92 ? -2.837 6.798 -8.453 1.00 82.75 92 GLY A N 1
ATOM 748 C CA . GLY A 1 92 ? -4.234 6.987 -8.843 1.00 82.75 92 GLY A CA 1
ATOM 749 C C . GLY A 1 92 ? -5.263 6.319 -7.931 1.00 82.75 92 GLY A C 1
ATOM 750 O O . GLY A 1 92 ? -6.451 6.379 -8.242 1.00 82.75 92 GLY A O 1
ATOM 751 N N . PHE A 1 93 ? -4.855 5.733 -6.801 1.00 85.69 93 PHE A N 1
ATOM 752 C CA . PHE A 1 93 ? -5.805 5.173 -5.842 1.00 85.69 93 PHE A CA 1
ATOM 753 C C . PHE A 1 93 ? -6.621 6.276 -5.159 1.00 85.69 93 PHE A C 1
ATOM 755 O O . PHE A 1 93 ? -6.088 7.303 -4.734 1.00 85.69 93 PHE A O 1
ATOM 762 N N . SER A 1 94 ? -7.918 6.019 -4.989 1.00 88.88 94 SER A N 1
ATOM 763 C CA . SER A 1 94 ? -8.755 6.769 -4.053 1.00 88.88 94 SER A CA 1
ATOM 764 C C . SER A 1 94 ? -8.475 6.284 -2.634 1.00 88.88 94 SER A C 1
ATOM 766 O O . SER A 1 94 ? -8.781 5.145 -2.288 1.00 88.88 94 SER A O 1
ATOM 768 N N . VAL A 1 95 ? -7.847 7.131 -1.822 1.00 89.62 95 VAL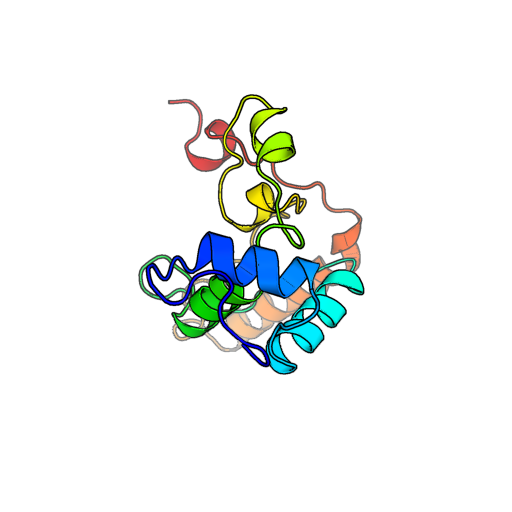 A N 1
ATOM 769 C CA . VAL A 1 95 ? -7.431 6.768 -0.462 1.00 89.62 95 VAL A CA 1
ATOM 770 C C . VAL A 1 95 ? -8.604 6.981 0.498 1.00 89.62 95 VAL A C 1
ATOM 772 O O . VAL A 1 95 ? -9.181 8.063 0.540 1.00 89.62 95 VAL A O 1
ATOM 775 N N . LEU A 1 96 ? -8.976 5.952 1.262 1.00 91.56 96 LEU A N 1
ATOM 776 C CA . LEU A 1 96 ? -9.968 6.056 2.342 1.00 91.56 96 LEU A CA 1
ATOM 777 C C . LEU A 1 96 ? -9.307 6.498 3.655 1.00 91.56 96 LEU A C 1
ATOM 779 O O . LEU A 1 96 ? -8.082 6.462 3.787 1.00 91.56 96 LEU A O 1
ATOM 783 N N . SER A 1 97 ? -10.111 6.883 4.652 1.00 90.69 97 SER A N 1
ATOM 784 C CA . SER A 1 97 ? -9.581 7.283 5.960 1.00 90.69 97 SER A CA 1
ATOM 785 C C . SER A 1 97 ? -8.771 6.138 6.601 1.00 90.69 97 SER A C 1
ATOM 787 O O . SER A 1 97 ? -9.204 4.984 6.571 1.00 90.69 97 SER A O 1
ATOM 789 N N . PRO A 1 98 ? -7.587 6.365 7.184 1.00 91.56 98 PRO A N 1
ATOM 790 C CA . PRO A 1 98 ? -6.809 5.273 7.761 1.00 91.56 98 PRO A CA 1
ATOM 791 C C . PRO A 1 98 ? -7.498 4.680 9.000 1.00 91.56 98 PRO A C 1
ATOM 793 O O . PRO A 1 98 ? -8.002 5.402 9.858 1.00 91.56 98 PRO A O 1
ATOM 796 N N . GLN A 1 99 ? -7.499 3.350 9.129 1.00 92.25 99 GLN A N 1
ATOM 797 C CA . GLN A 1 99 ? -7.856 2.691 10.388 1.00 92.25 99 GLN A CA 1
ATOM 798 C C . GLN A 1 99 ? -6.615 2.626 11.279 1.00 92.25 99 GLN A C 1
ATOM 800 O O . GLN A 1 99 ? -5.654 1.939 10.940 1.00 92.25 99 GLN A O 1
ATOM 805 N N . ILE A 1 100 ? -6.632 3.310 12.425 1.00 91.69 100 ILE A N 1
ATOM 806 C CA . ILE A 1 100 ? -5.479 3.359 13.331 1.00 91.69 100 ILE A CA 1
ATOM 807 C C . ILE A 1 100 ? -5.833 2.705 14.667 1.00 91.69 100 ILE A C 1
ATOM 809 O O . ILE A 1 100 ? -6.746 3.138 15.370 1.00 91.69 100 ILE A O 1
ATOM 813 N N . CYS A 1 101 ? -5.084 1.665 15.031 1.00 91.38 101 CYS A N 1
ATOM 814 C CA . CYS A 1 101 ? -5.180 0.999 16.328 1.00 91.38 101 CYS A CA 1
ATOM 815 C C . CYS A 1 101 ? -3.967 1.377 17.182 1.00 91.38 101 CYS A C 1
ATOM 817 O O . CYS A 1 101 ? -2.888 0.805 17.037 1.00 91.38 101 CYS A O 1
ATOM 819 N N . PHE A 1 102 ? -4.138 2.357 18.067 1.00 90.31 102 PHE A N 1
ATOM 820 C CA . PHE A 1 102 ? -3.060 2.833 18.931 1.00 90.31 102 PHE A CA 1
ATOM 821 C C . PHE A 1 102 ? -2.771 1.861 20.078 1.00 90.31 102 PHE A C 1
ATOM 823 O O . PHE A 1 102 ? -3.696 1.376 20.729 1.00 90.31 102 PHE A O 1
ATOM 830 N N . ALA A 1 103 ? -1.480 1.640 20.351 1.00 88.19 103 ALA A N 1
ATOM 831 C CA . ALA A 1 103 ? -0.984 0.946 21.542 1.00 88.19 103 ALA A CA 1
ATOM 832 C C . ALA A 1 103 ? -1.653 -0.422 21.807 1.00 88.19 103 ALA A C 1
ATOM 834 O O . ALA A 1 103 ? -1.941 -0.760 22.953 1.00 88.19 103 ALA A O 1
ATOM 835 N N . SER A 1 104 ? -1.885 -1.220 20.756 1.00 86.19 104 SER A N 1
ATOM 836 C CA . SER A 1 104 ? -2.586 -2.516 20.824 1.00 86.19 104 SER A CA 1
ATOM 837 C C . SER A 1 104 ? -1.985 -3.508 21.836 1.00 86.19 104 SER A C 1
ATOM 839 O O . SER A 1 104 ? -2.699 -4.345 22.389 1.00 86.19 104 SER A O 1
ATOM 841 N N . GLU A 1 105 ? -0.687 -3.403 22.110 1.00 88.69 105 GLU A N 1
ATOM 842 C CA . GLU A 1 105 ? 0.033 -4.232 23.084 1.00 88.69 105 GLU A CA 1
ATOM 843 C C . GLU A 1 105 ? -0.222 -3.821 24.544 1.00 88.69 105 GLU A C 1
ATOM 845 O O . GLU A 1 105 ? -0.199 -4.675 25.428 1.00 88.69 105 GLU A O 1
ATOM 850 N N . TYR A 1 106 ? -0.523 -2.544 24.800 1.00 90.44 106 TYR A N 1
ATOM 851 C CA . TYR A 1 106 ? -0.689 -1.978 26.149 1.00 90.44 106 TYR A CA 1
ATOM 852 C C . TYR A 1 106 ? -2.150 -1.872 26.600 1.00 90.44 106 TYR A C 1
ATOM 854 O O . TYR A 1 106 ? -2.426 -1.525 27.748 1.00 90.44 106 TYR A O 1
ATOM 862 N N . VAL A 1 107 ? -3.098 -2.143 25.705 1.00 93.12 107 VAL A N 1
ATOM 863 C CA . VAL A 1 107 ? -4.534 -2.114 26.004 1.00 93.12 107 VAL A CA 1
ATOM 864 C C . VAL A 1 107 ? -5.035 -3.471 26.510 1.00 93.12 107 VAL A C 1
ATOM 866 O O . VAL A 1 107 ? -4.465 -4.522 26.204 1.00 93.12 107 VAL A O 1
ATOM 869 N N . THR A 1 108 ? -6.131 -3.455 27.275 1.00 94.62 108 THR A N 1
ATOM 870 C CA . THR A 1 108 ? -6.759 -4.682 27.786 1.00 94.62 108 THR A CA 1
ATOM 871 C C . THR A 1 108 ? -7.325 -5.540 26.653 1.00 94.62 108 THR A C 1
ATOM 873 O O . THR A 1 108 ? -7.548 -5.071 25.531 1.00 94.62 108 THR A O 1
ATOM 876 N N . GLU A 1 109 ? -7.578 -6.819 26.932 1.00 94.25 109 GLU A N 1
ATOM 877 C CA . GLU A 1 109 ? -8.141 -7.731 25.937 1.00 94.25 109 GLU A CA 1
ATOM 878 C C . GLU A 1 109 ? -9.531 -7.285 25.466 1.00 94.25 109 GLU A C 1
ATOM 880 O O . GLU A 1 109 ? -9.830 -7.368 24.274 1.00 94.25 109 GLU A O 1
ATOM 885 N N . GLU A 1 110 ? -10.354 -6.746 26.368 1.00 94.06 110 GLU A N 1
ATOM 886 C CA . GLU A 1 110 ? -11.664 -6.181 26.037 1.00 94.06 110 GLU A CA 1
ATOM 887 C C . GLU A 1 110 ? -11.510 -5.045 25.027 1.00 94.06 110 GLU A C 1
ATOM 889 O O . GLU A 1 110 ? -12.182 -5.030 23.995 1.00 94.06 110 GLU A O 1
ATOM 894 N N . LYS A 1 111 ? -10.550 -4.140 25.258 1.00 93.31 111 LYS A N 1
ATOM 895 C CA . LYS A 1 111 ? -10.331 -3.006 24.363 1.00 93.31 111 LYS A CA 1
ATOM 896 C C . LYS A 1 111 ? -9.778 -3.432 23.003 1.00 93.31 111 LYS A C 1
ATOM 898 O O . LYS A 1 111 ? -10.174 -2.868 21.983 1.00 93.31 111 LYS A O 1
ATOM 903 N N . ARG A 1 112 ? -8.925 -4.463 22.952 1.00 94.25 112 ARG A N 1
ATOM 904 C CA . ARG A 1 112 ? -8.494 -5.076 21.680 1.00 94.25 112 ARG A CA 1
ATOM 905 C C . ARG A 1 112 ? -9.676 -5.648 20.902 1.00 94.25 112 ARG A C 1
ATOM 907 O O . ARG A 1 112 ? -9.773 -5.426 19.697 1.00 94.25 112 ARG A O 1
ATOM 914 N N . LYS A 1 113 ? -10.589 -6.353 21.579 1.00 94.88 113 LYS A N 1
ATOM 915 C CA . LYS A 1 113 ? -11.808 -6.892 20.956 1.00 94.88 113 LYS A CA 1
ATOM 916 C C . LYS A 1 113 ? -12.692 -5.773 20.410 1.00 94.88 113 LYS A C 1
ATOM 918 O O . LYS A 1 113 ? -13.157 -5.882 19.283 1.00 94.88 113 LYS A O 1
ATOM 923 N N . GLU A 1 114 ? -12.859 -4.673 21.143 1.00 94.88 114 GLU A N 1
ATOM 924 C CA . GLU A 1 114 ? -13.582 -3.494 20.646 1.00 94.88 114 GLU A CA 1
ATOM 925 C C . GLU A 1 114 ? -12.949 -2.901 19.380 1.00 94.88 114 GLU A C 1
ATOM 927 O O . GLU A 1 114 ? -13.669 -2.574 18.437 1.00 94.88 114 GLU A O 1
ATOM 932 N N . MET A 1 115 ? -11.616 -2.787 19.323 1.00 93.94 115 MET A N 1
ATOM 933 C CA . MET A 1 115 ? -10.914 -2.312 18.121 1.00 93.94 115 MET A CA 1
ATOM 934 C C . MET A 1 115 ? -11.180 -3.223 16.915 1.00 93.94 115 MET A C 1
ATOM 936 O O . MET A 1 115 ? -11.457 -2.725 15.823 1.00 93.94 115 MET A O 1
ATOM 940 N N . LEU A 1 116 ? -11.158 -4.546 17.114 1.00 94.38 116 LEU A N 1
ATOM 941 C CA . LEU A 1 116 ? -11.478 -5.523 16.069 1.00 94.38 116 LEU A CA 1
ATOM 942 C C . LEU A 1 116 ? -12.941 -5.422 15.620 1.00 94.38 116 LEU A C 1
ATOM 944 O O . LEU A 1 116 ? -13.213 -5.409 14.423 1.00 94.38 116 LEU A O 1
ATOM 948 N N . ILE A 1 117 ? -13.881 -5.301 16.560 1.00 95.88 117 ILE A N 1
ATOM 949 C CA . ILE A 1 117 ? -15.311 -5.139 16.254 1.00 95.88 117 ILE A CA 1
ATOM 950 C C . ILE A 1 117 ? -15.548 -3.846 15.469 1.00 95.88 117 ILE A C 1
ATOM 952 O O . ILE A 1 117 ? -16.291 -3.849 14.490 1.00 95.88 117 ILE A O 1
ATOM 956 N N . SER A 1 118 ? -14.893 -2.751 15.863 1.00 95.25 118 SER A N 1
ATOM 957 C CA . SER A 1 118 ? -14.947 -1.474 15.148 1.00 95.25 118 SER A CA 1
ATOM 958 C C . SER A 1 118 ? -14.455 -1.617 13.705 1.00 95.25 118 SER A C 1
ATOM 960 O O . SER A 1 118 ? -15.121 -1.158 12.777 1.00 95.25 118 SER A O 1
ATOM 962 N N . TRP A 1 119 ? -13.342 -2.329 13.498 1.00 95.75 119 TRP A N 1
ATOM 963 C CA . TRP A 1 119 ? -12.816 -2.596 12.162 1.00 95.75 119 TRP A CA 1
ATOM 964 C C . TRP A 1 119 ? -13.778 -3.424 11.304 1.00 95.75 119 TRP A C 1
ATOM 966 O O . TRP A 1 119 ? -14.084 -3.041 10.178 1.00 95.75 119 TRP A O 1
ATOM 976 N N . VAL A 1 120 ? -14.328 -4.510 11.855 1.00 96.56 120 VAL A N 1
ATOM 977 C CA . VAL A 1 120 ? -15.318 -5.349 11.159 1.00 96.56 120 VAL A CA 1
ATOM 978 C C . VAL A 1 120 ? -16.559 -4.541 10.788 1.00 96.56 120 VAL A C 1
ATOM 980 O O . VAL A 1 120 ? -17.033 -4.632 9.658 1.00 96.56 120 VAL A O 1
ATOM 983 N N . LYS A 1 121 ? -17.065 -3.713 11.708 1.00 96.19 121 LYS A N 1
ATOM 984 C CA . LYS A 1 121 ? -18.223 -2.852 11.455 1.00 96.19 121 LYS A CA 1
ATOM 985 C C . LYS A 1 121 ? -17.950 -1.857 10.328 1.00 96.19 121 LYS A C 1
ATOM 987 O O . LYS A 1 121 ? -18.815 -1.641 9.490 1.00 96.19 121 LYS A O 1
ATOM 992 N N . ARG A 1 122 ? -16.749 -1.280 10.280 1.00 96.31 122 ARG A N 1
ATOM 993 C CA . ARG A 1 122 ? -16.353 -0.373 9.200 1.00 96.31 122 ARG A CA 1
ATOM 994 C C . ARG A 1 122 ? -16.273 -1.085 7.849 1.00 96.31 122 ARG A C 1
ATOM 996 O O . ARG A 1 122 ? -16.760 -0.554 6.857 1.00 96.31 122 ARG A O 1
ATOM 1003 N N . LEU A 1 123 ? -15.709 -2.293 7.812 1.00 95.69 123 LEU A N 1
ATOM 1004 C CA . LEU A 1 123 ? -15.607 -3.088 6.584 1.00 95.69 123 LEU A CA 1
ATOM 1005 C C . LEU A 1 123 ? -16.971 -3.410 5.958 1.00 95.69 123 LEU A C 1
ATOM 1007 O O . LEU A 1 123 ? -17.055 -3.553 4.742 1.00 95.69 123 LEU A O 1
ATOM 1011 N N . GLN A 1 124 ? -18.040 -3.482 6.755 1.00 96.19 124 GLN A N 1
ATOM 1012 C CA . GLN A 1 124 ? -19.396 -3.717 6.245 1.00 96.19 124 GLN A CA 1
ATOM 1013 C C . GLN A 1 124 ? -19.913 -2.572 5.361 1.00 96.19 124 GLN A C 1
ATOM 1015 O O . GLN A 1 124 ? -20.704 -2.828 4.460 1.00 96.19 124 GLN A O 1
ATOM 1020 N N . THR A 1 125 ? -19.459 -1.337 5.588 1.00 96.00 125 THR A N 1
ATOM 1021 C CA . THR A 1 125 ? -19.914 -0.135 4.865 1.00 96.00 125 THR A CA 1
ATOM 1022 C C . THR A 1 125 ? -18.775 0.566 4.120 1.00 96.00 125 THR A C 1
ATOM 1024 O O . THR A 1 125 ? -18.892 1.737 3.770 1.00 96.00 125 THR A O 1
ATOM 1027 N N . ILE A 1 126 ? -17.647 -0.117 3.888 1.00 95.25 126 ILE A N 1
ATOM 1028 C CA . ILE A 1 126 ? -16.429 0.513 3.349 1.00 95.25 126 ILE A CA 1
ATOM 1029 C C . ILE A 1 126 ? -16.614 1.072 1.933 1.00 95.25 126 ILE A C 1
ATOM 1031 O O . ILE A 1 126 ? -16.022 2.088 1.587 1.00 95.25 126 ILE A O 1
ATOM 1035 N N . TRP A 1 127 ? -17.479 0.447 1.135 1.00 94.88 127 TRP A N 1
ATOM 1036 C CA . TRP A 1 127 ? -17.775 0.859 -0.241 1.00 94.88 127 TRP A CA 1
ATOM 1037 C C . TRP A 1 127 ? -18.623 2.131 -0.335 1.00 94.88 127 TRP A C 1
ATOM 1039 O O . TRP A 1 127 ? -18.699 2.745 -1.394 1.00 94.88 127 TRP A O 1
ATOM 1049 N N . GLU A 1 128 ? -19.264 2.525 0.765 1.00 95.12 128 GLU A N 1
ATOM 1050 C CA . GLU A 1 128 ? -20.070 3.745 0.856 1.00 95.12 128 GLU A CA 1
ATOM 1051 C C . GLU A 1 128 ? -19.242 4.934 1.374 1.00 95.12 128 GLU A C 1
ATOM 1053 O O . GLU A 1 128 ? -19.696 6.081 1.348 1.00 95.12 128 GLU A O 1
ATOM 1058 N N . GLU A 1 129 ? -18.023 4.674 1.859 1.00 93.25 129 GLU A N 1
ATOM 1059 C CA . GLU A 1 129 ? -17.147 5.691 2.424 1.00 93.25 129 GLU A CA 1
ATOM 1060 C C . GLU A 1 129 ? -16.595 6.607 1.325 1.00 93.25 129 GLU A C 1
ATOM 1062 O O . GLU A 1 129 ? -16.122 6.165 0.277 1.00 93.25 129 GLU A O 1
ATOM 1067 N N . LYS A 1 130 ? -16.629 7.919 1.574 1.00 92.81 130 LYS A N 1
ATOM 1068 C CA . LYS A 1 130 ? -16.024 8.890 0.662 1.00 92.81 130 LYS A CA 1
ATOM 1069 C C . LYS A 1 130 ? -14.504 8.911 0.862 1.00 92.81 130 LYS A C 1
ATOM 1071 O O . LYS A 1 130 ? -14.064 9.031 2.008 1.00 92.81 130 LYS A O 1
ATOM 1076 N N . PRO A 1 131 ? -13.707 8.868 -0.219 1.00 91.00 131 PRO A N 1
ATOM 1077 C CA . PRO A 1 131 ? -12.262 9.038 -0.135 1.00 91.00 131 PRO A CA 1
ATOM 1078 C C . PRO A 1 131 ? -11.867 10.361 0.523 1.00 91.00 131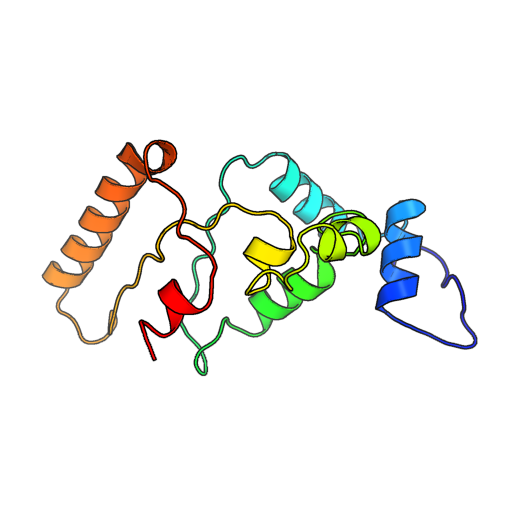 PRO A C 1
ATOM 1080 O O . PRO A 1 131 ? -12.563 11.374 0.388 1.00 91.00 131 PRO A O 1
ATOM 1083 N N . ILE A 1 132 ? -10.725 10.354 1.209 1.00 88.69 132 ILE A N 1
ATOM 1084 C CA . ILE A 1 132 ? -10.132 11.573 1.753 1.00 88.69 132 ILE A CA 1
ATOM 1085 C C . ILE A 1 132 ? -9.645 12.469 0.613 1.00 88.69 132 ILE A C 1
ATOM 1087 O O . ILE A 1 132 ? -9.282 12.004 -0.469 1.00 88.69 132 ILE A O 1
ATOM 1091 N N . GLN A 1 133 ? -9.612 13.772 0.870 1.00 85.25 133 GLN A N 1
ATOM 1092 C CA . GLN A 1 133 ? -8.978 14.714 -0.043 1.00 85.25 133 GLN A CA 1
ATOM 1093 C C . GLN A 1 133 ? -7.472 14.668 0.218 1.00 85.25 133 GLN A C 1
ATOM 1095 O O . GLN A 1 133 ? -7.013 15.142 1.251 1.00 85.25 133 GLN A O 1
ATOM 1100 N N . CYS A 1 134 ? -6.695 14.074 -0.690 1.00 82.12 134 CYS A N 1
ATOM 1101 C CA . CYS A 1 134 ? -5.234 13.985 -0.575 1.00 82.12 134 CYS A CA 1
ATOM 1102 C C . CYS A 1 134 ? -4.546 15.321 -0.921 1.00 82.12 134 CYS A C 1
ATOM 1104 O O . CYS A 1 134 ? -3.687 15.382 -1.805 1.00 82.12 134 CYS A O 1
ATOM 1106 N N . VAL A 1 135 ? -4.950 16.383 -0.225 1.00 82.62 135 VAL A N 1
ATOM 1107 C CA . VAL A 1 135 ? -4.484 17.766 -0.376 1.00 82.62 135 VAL A CA 1
ATOM 1108 C C . VAL A 1 135 ? -3.807 18.232 0.919 1.00 82.62 135 VAL A C 1
ATOM 1110 O O . VAL A 1 135 ? -4.152 17.716 1.988 1.00 82.62 135 VAL A O 1
ATOM 1113 N N . PRO A 1 136 ? -2.831 19.158 0.862 1.00 79.75 136 PRO A N 1
ATOM 1114 C CA . PRO A 1 136 ? -2.101 19.613 2.046 1.00 79.75 136 PRO A CA 1
ATOM 1115 C C . PRO A 1 136 ? -3.002 20.047 3.210 1.00 79.75 136 PRO A C 1
ATOM 1117 O O . PRO A 1 136 ? -2.710 19.711 4.353 1.00 79.75 136 PRO A O 1
ATOM 1120 N N . GLU A 1 137 ? -4.125 20.701 2.928 1.00 85.31 137 GLU A N 1
ATOM 1121 C CA . GLU A 1 137 ? -5.086 21.206 3.915 1.00 85.31 137 GLU A CA 1
ATOM 1122 C C . GLU A 1 137 ? -5.679 20.077 4.769 1.00 85.31 137 GLU A C 1
ATOM 1124 O O . GLU A 1 137 ? -5.901 20.238 5.965 1.00 85.31 137 GLU A O 1
ATOM 1129 N N . TRP A 1 138 ? -5.888 18.892 4.186 1.00 83.69 138 TRP A N 1
ATOM 1130 C CA . TRP A 1 138 ? -6.383 17.736 4.934 1.00 83.69 138 TRP A CA 1
ATOM 1131 C C . TRP A 1 138 ? -5.323 17.174 5.892 1.00 83.69 138 TRP A C 1
ATOM 1133 O O . TRP A 1 138 ? -5.657 16.716 6.982 1.00 83.69 138 TRP A O 1
ATOM 1143 N N . TYR A 1 139 ? -4.045 17.206 5.498 1.00 81.50 139 TYR A N 1
ATOM 1144 C CA . TYR A 1 139 ? -2.941 16.649 6.290 1.00 81.50 139 TYR A CA 1
ATOM 1145 C C . TYR A 1 139 ? -2.425 17.603 7.365 1.00 81.50 139 TYR A C 1
ATOM 1147 O O . TYR A 1 139 ? -2.028 17.154 8.440 1.00 81.50 139 TYR A O 1
ATOM 1155 N N . PHE A 1 140 ? -2.389 18.899 7.064 1.00 83.44 140 PHE A N 1
ATOM 1156 C CA . PHE A 1 140 ? -1.730 19.908 7.890 1.00 83.44 140 PHE A CA 1
ATOM 1157 C C . PHE A 1 140 ? -2.708 20.915 8.512 1.00 83.44 140 PHE A C 1
ATOM 1159 O O . PHE A 1 140 ? -2.308 21.646 9.415 1.00 83.44 140 PHE A O 1
ATOM 1166 N N . GLY A 1 141 ? -3.981 20.908 8.098 1.00 79.44 141 GLY A N 1
ATOM 1167 C CA . GLY A 1 141 ? -4.970 21.914 8.484 1.00 79.44 141 GLY A CA 1
ATOM 1168 C C . GLY A 1 141 ? -4.783 23.240 7.742 1.00 79.44 141 GLY A C 1
ATOM 1169 O O . GLY A 1 141 ? -3.929 23.358 6.861 1.00 79.44 141 GLY A O 1
ATOM 1170 N N . ASP A 1 142 ? -5.589 24.237 8.112 1.00 74.88 142 ASP A N 1
ATOM 1171 C CA . ASP A 1 142 ? -5.389 25.624 7.685 1.00 74.88 142 ASP A CA 1
ATOM 1172 C C . ASP A 1 142 ? -4.167 26.185 8.431 1.00 74.88 142 ASP A C 1
ATOM 1174 O O . ASP A 1 142 ? -4.210 26.364 9.653 1.00 74.88 142 ASP A O 1
ATOM 1178 N N . ILE A 1 143 ? -3.064 26.398 7.710 1.00 58.16 143 ILE A N 1
ATOM 1179 C CA . ILE A 1 143 ? -1.844 27.045 8.223 1.00 58.16 143 ILE A CA 1
ATOM 1180 C C . ILE A 1 143 ? -1.963 28.560 8.056 1.00 58.16 143 ILE A C 1
ATOM 1182 O O . ILE A 1 143 ? -2.364 28.993 6.951 1.00 58.16 143 ILE A O 1
#

Sequence (143 aa):
MAGDLYNPDHFNYGTEAWKAYENGCLTEDLIEEQKKVNKADLVIFQFPLYWFSMPAILKGWMDRVLVQGFAHDFPKCFDSGLLKHGILHFCGFSVLSPQICFASEYVTEEKRKEMLISWVKRLQTIWEEKPIQCVPEWYFGDI

pLDDT: mean 86.04, std 11.92, range [39.41, 96.56]

Organism: Micrurus surinamensis (NCBI:txid129470)